Protein AF-A0A392R936-F1 (afdb_monomer_lite)

Sequence (62 aa):
DDTAFEKQSALFALAVSDIVLINMWCHDIGREQAANKPLLKTVFQVMMRLFSPRKTTMLFVI

Structure (mmCIF, N/CA/C/O backbone):
data_AF-A0A392R936-F1
#
_entry.id   AF-A0A392R936-F1
#
loop_
_atom_site.group_PDB
_atom_site.id
_atom_site.type_symbol
_atom_site.label_atom_id
_atom_site.label_alt_id
_atom_site.label_comp_id
_atom_site.label_asym_id
_atom_site.label_entity_id
_atom_site.label_seq_id
_atom_site.pdbx_PDB_ins_code
_atom_site.Cartn_x
_atom_site.Cartn_y
_atom_site.Cartn_z
_atom_site.occupancy
_atom_site.B_iso_or_equiv
_atom_site.auth_seq_id
_atom_site.auth_comp_id
_atom_site.auth_asym_id
_atom_site.auth_atom_id
_atom_site.pdbx_PDB_model_num
ATOM 1 N N . ASP A 1 1 ? 15.001 10.117 7.106 1.00 68.69 1 ASP A N 1
ATOM 2 C CA . ASP A 1 1 ? 14.604 8.907 6.366 1.00 68.69 1 ASP A CA 1
ATOM 3 C C . ASP A 1 1 ? 13.691 9.393 5.263 1.00 68.69 1 ASP A C 1
ATOM 5 O O . ASP A 1 1 ? 12.587 9.841 5.557 1.00 68.69 1 ASP A O 1
ATOM 9 N N . ASP A 1 2 ? 14.193 9.420 4.035 1.00 80.31 2 ASP A N 1
ATOM 10 C CA . ASP A 1 2 ? 13.536 10.095 2.906 1.00 80.31 2 ASP 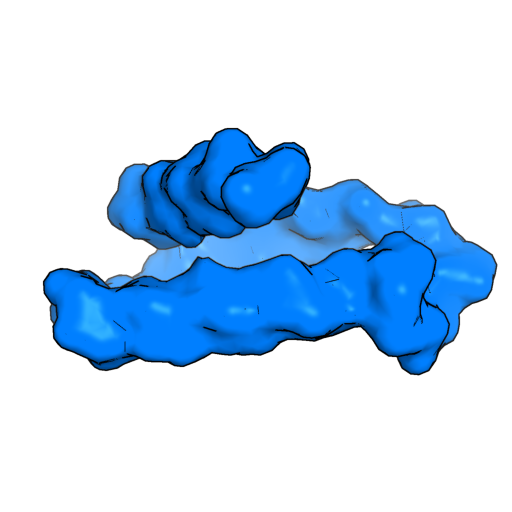A CA 1
ATOM 11 C C . ASP A 1 2 ? 12.209 9.419 2.508 1.00 80.31 2 ASP A C 1
ATOM 13 O O . ASP A 1 2 ? 11.409 9.982 1.773 1.00 80.31 2 ASP A O 1
ATOM 17 N N . THR A 1 3 ? 11.920 8.251 3.092 1.00 90.31 3 THR A N 1
ATOM 18 C CA . THR A 1 3 ? 10.680 7.477 2.915 1.00 90.31 3 THR A CA 1
ATOM 19 C C . THR A 1 3 ? 9.615 7.746 3.988 1.00 90.31 3 THR A C 1
ATOM 21 O O . THR A 1 3 ? 8.565 7.099 4.010 1.00 90.31 3 THR A O 1
ATOM 24 N N . ALA A 1 4 ? 9.857 8.676 4.921 1.00 94.00 4 ALA A N 1
ATOM 25 C CA . ALA A 1 4 ? 8.939 8.937 6.035 1.00 94.00 4 ALA A CA 1
ATOM 26 C C . ALA A 1 4 ? 7.542 9.367 5.558 1.00 94.00 4 ALA A C 1
ATOM 28 O O . ALA A 1 4 ? 6.537 8.869 6.070 1.00 94.00 4 ALA A O 1
ATOM 29 N N . PHE A 1 5 ? 7.482 10.237 4.547 1.00 95.31 5 PHE A N 1
ATOM 30 C CA . PHE A 1 5 ? 6.221 10.718 3.987 1.00 95.31 5 PHE A CA 1
ATOM 31 C C . PHE A 1 5 ? 5.414 9.590 3.328 1.00 95.31 5 PHE A C 1
ATOM 33 O O . PHE A 1 5 ? 4.212 9.477 3.559 1.00 95.31 5 PHE A O 1
ATOM 40 N N . GLU A 1 6 ? 6.065 8.705 2.570 1.00 95.12 6 GLU A N 1
ATOM 41 C CA . GLU A 1 6 ? 5.420 7.556 1.918 1.00 95.12 6 GLU A CA 1
ATOM 42 C C . GLU A 1 6 ? 4.822 6.592 2.950 1.00 95.12 6 GLU A C 1
ATOM 44 O O . GLU A 1 6 ? 3.665 6.188 2.843 1.00 95.12 6 GLU A O 1
ATOM 49 N N . LYS A 1 7 ? 5.578 6.280 4.011 1.00 95.38 7 LYS A N 1
ATOM 50 C CA . LYS A 1 7 ? 5.115 5.417 5.110 1.00 95.38 7 LYS A CA 1
ATOM 51 C C . LYS A 1 7 ? 3.907 6.019 5.831 1.00 95.38 7 LYS A C 1
ATOM 53 O O . LYS A 1 7 ? 2.936 5.312 6.094 1.00 95.38 7 LYS A O 1
ATOM 58 N N . GLN A 1 8 ? 3.961 7.311 6.155 1.00 95.69 8 GLN A N 1
ATOM 59 C CA . GLN A 1 8 ? 2.893 8.001 6.883 1.00 95.69 8 GLN A CA 1
ATOM 60 C C . GLN A 1 8 ? 1.629 8.167 6.038 1.00 95.69 8 GLN A C 1
ATOM 62 O O . GLN A 1 8 ? 0.533 7.898 6.526 1.00 95.69 8 GLN A O 1
ATOM 67 N N . SER A 1 9 ? 1.773 8.561 4.772 1.00 96.94 9 SER A N 1
ATOM 68 C CA . SER A 1 9 ? 0.640 8.734 3.858 1.00 96.94 9 SER A CA 1
ATOM 69 C C . SER A 1 9 ? -0.045 7.403 3.529 1.00 96.94 9 SER A C 1
ATOM 71 O O . SER A 1 9 ? -1.272 7.328 3.593 1.00 96.94 9 SER A O 1
ATOM 73 N N . ALA A 1 10 ? 0.714 6.327 3.286 1.00 96.31 10 ALA A N 1
ATOM 74 C CA . ALA A 1 10 ? 0.155 4.991 3.075 1.00 96.31 10 ALA A CA 1
ATOM 75 C C . ALA A 1 10 ? -0.560 4.450 4.325 1.00 96.31 10 ALA A C 1
ATOM 77 O O . ALA A 1 10 ? -1.649 3.880 4.222 1.00 96.31 10 ALA A O 1
ATOM 78 N N . LEU A 1 11 ? 0.018 4.662 5.514 1.00 95.50 11 LEU A N 1
ATOM 79 C CA . LEU A 1 11 ? -0.619 4.280 6.775 1.00 95.50 11 LEU A CA 1
ATOM 80 C C . LEU A 1 11 ? -1.915 5.058 7.010 1.00 95.50 11 LEU A C 1
ATOM 82 O O . LEU A 1 11 ? -2.920 4.461 7.389 1.00 95.50 11 LEU A O 1
ATOM 86 N N . PHE A 1 12 ? -1.903 6.369 6.761 1.00 95.44 12 PHE A N 1
ATOM 87 C CA . PHE A 1 12 ? -3.093 7.207 6.862 1.00 95.44 12 PHE A CA 1
ATOM 88 C C . PHE A 1 12 ? -4.195 6.717 5.917 1.00 95.44 12 PHE A C 1
ATOM 90 O O . PHE A 1 12 ? -5.315 6.488 6.368 1.00 95.44 12 PHE A O 1
ATOM 97 N N . ALA A 1 13 ? -3.870 6.465 4.644 1.00 95.44 13 ALA A N 1
ATOM 98 C CA . ALA A 1 13 ? -4.823 5.967 3.654 1.00 95.44 13 ALA A CA 1
ATOM 99 C C . ALA A 1 13 ? -5.476 4.639 4.080 1.00 95.44 13 ALA A C 1
ATOM 101 O O . ALA A 1 13 ? -6.698 4.500 3.984 1.00 95.44 13 ALA A O 1
ATOM 102 N N . LEU A 1 14 ? -4.687 3.691 4.601 1.00 93.56 14 LEU A N 1
ATOM 103 C CA . LEU A 1 14 ? -5.191 2.410 5.113 1.00 93.56 14 LEU A CA 1
ATOM 104 C C . LEU A 1 14 ? -6.014 2.551 6.397 1.00 93.56 14 LEU A C 1
ATOM 106 O O . LEU A 1 14 ? -6.946 1.778 6.603 1.00 93.56 14 LEU A O 1
ATOM 110 N N . ALA A 1 15 ? -5.692 3.518 7.257 1.00 92.44 15 ALA A N 1
ATOM 111 C CA . ALA A 1 15 ? -6.424 3.740 8.500 1.00 92.44 15 ALA A CA 1
ATOM 112 C C . ALA A 1 15 ? -7.830 4.314 8.255 1.00 92.44 15 ALA A C 1
ATOM 114 O O . ALA A 1 15 ? -8.777 3.963 8.963 1.00 92.44 15 ALA A O 1
ATOM 115 N N . VAL A 1 16 ? -7.977 5.188 7.253 1.00 93.50 16 VAL A N 1
ATOM 116 C CA . VAL A 1 16 ? -9.242 5.895 6.996 1.00 93.50 16 VAL A CA 1
ATOM 117 C C . VAL A 1 16 ? -10.160 5.164 6.015 1.00 93.50 16 VAL A C 1
ATOM 119 O O . VAL A 1 16 ? -11.380 5.246 6.161 1.00 93.50 16 VAL A O 1
ATOM 122 N N . SER A 1 17 ? -9.610 4.410 5.060 1.00 95.12 17 SER A N 1
ATOM 123 C CA . SER A 1 17 ? -10.373 3.874 3.924 1.00 95.12 17 SER A CA 1
ATOM 124 C C . SER A 1 17 ? -10.888 2.448 4.152 1.00 95.12 17 SER A C 1
ATOM 126 O O . SER A 1 17 ? -10.180 1.596 4.686 1.00 95.12 17 SER A O 1
ATOM 128 N N . ASP A 1 18 ? -12.097 2.154 3.666 1.00 94.50 18 ASP A N 1
ATOM 129 C CA . ASP A 1 18 ? -12.611 0.776 3.564 1.00 94.50 18 ASP A CA 1
ATOM 130 C C . ASP A 1 18 ? -12.048 0.026 2.351 1.00 94.50 18 ASP A C 1
ATOM 132 O O . ASP A 1 18 ? -11.926 -1.200 2.374 1.00 94.50 18 ASP A O 1
ATOM 136 N N . ILE A 1 19 ? -11.695 0.762 1.292 1.00 96.62 19 ILE A N 1
ATOM 137 C CA . ILE A 1 19 ? -11.103 0.233 0.062 1.00 96.62 19 ILE A CA 1
ATOM 138 C C . ILE A 1 19 ? -9.865 1.062 -0.277 1.00 96.62 19 ILE A C 1
ATOM 140 O O . ILE A 1 19 ? -9.946 2.286 -0.356 1.00 96.62 19 ILE A O 1
ATOM 144 N N . VAL A 1 20 ? -8.733 0.398 -0.502 1.00 96.56 20 VAL A N 1
ATOM 145 C CA . VAL A 1 20 ? -7.494 1.026 -0.977 1.00 96.56 20 VAL A CA 1
ATOM 146 C C . VAL A 1 20 ? -7.128 0.443 -2.335 1.00 96.56 20 VAL A C 1
ATOM 148 O O . VAL A 1 20 ? -7.003 -0.773 -2.488 1.00 96.56 20 VAL A O 1
ATOM 151 N N . LEU A 1 21 ? -6.959 1.326 -3.319 1.00 97.44 21 LEU A N 1
ATOM 152 C CA . LEU A 1 21 ? -6.468 0.980 -4.648 1.00 97.44 21 LEU A CA 1
ATOM 153 C C . LEU A 1 21 ? -4.939 0.950 -4.63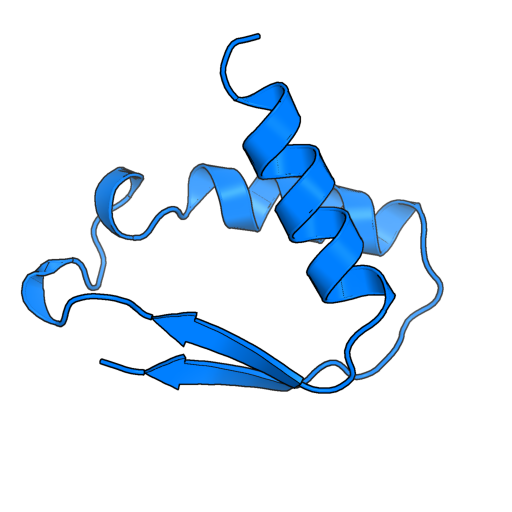8 1.00 97.44 21 LEU A C 1
ATOM 155 O O . LEU A 1 21 ? -4.303 1.921 -4.231 1.00 97.44 21 LEU A O 1
ATOM 159 N N . ILE A 1 22 ? -4.356 -0.140 -5.129 1.00 95.94 22 ILE A N 1
ATOM 160 C CA . ILE A 1 22 ? -2.916 -0.261 -5.363 1.00 95.94 22 ILE A CA 1
ATOM 161 C C . ILE A 1 22 ? -2.717 -0.376 -6.870 1.00 95.94 22 ILE A C 1
ATOM 163 O O . ILE A 1 22 ? -2.975 -1.423 -7.458 1.00 95.94 22 ILE A O 1
ATOM 167 N N . ASN A 1 23 ? -2.287 0.722 -7.488 1.00 95.56 23 ASN A N 1
ATOM 168 C CA . ASN A 1 23 ? -1.924 0.748 -8.900 1.00 95.56 23 ASN A CA 1
ATOM 169 C C . ASN A 1 23 ? -0.517 0.158 -9.068 1.00 95.56 23 ASN A C 1
ATOM 171 O O . ASN A 1 23 ? 0.443 0.704 -8.519 1.00 95.56 23 ASN A O 1
ATOM 175 N N . MET A 1 24 ? -0.393 -0.950 -9.791 1.00 96.19 24 MET A N 1
ATOM 176 C CA . MET A 1 24 ? 0.863 -1.672 -9.974 1.00 96.19 24 MET A CA 1
ATOM 177 C C . MET A 1 24 ? 1.017 -2.057 -11.435 1.00 96.19 24 MET A C 1
ATOM 179 O O . MET A 1 24 ? 0.149 -2.704 -11.992 1.00 96.19 24 MET A O 1
ATOM 183 N N . TRP A 1 25 ? 2.150 -1.736 -12.048 1.00 95.81 25 TRP A N 1
ATOM 184 C CA . TRP A 1 25 ? 2.407 -2.180 -13.411 1.00 95.81 25 TRP A CA 1
ATOM 185 C C . TRP A 1 25 ? 2.532 -3.705 -13.482 1.00 95.81 25 TRP A C 1
ATOM 187 O O . TRP A 1 25 ? 3.255 -4.311 -12.690 1.00 95.81 25 TRP A O 1
ATOM 197 N N . CYS A 1 26 ? 1.917 -4.326 -14.493 1.00 96.94 26 CYS A N 1
ATOM 198 C CA . CYS A 1 26 ? 2.013 -5.772 -14.730 1.00 96.94 26 CYS A CA 1
ATOM 199 C C . CYS A 1 26 ? 3.459 -6.315 -14.710 1.00 96.94 26 CYS A C 1
ATOM 201 O O . CYS A 1 26 ? 3.730 -7.368 -14.135 1.00 96.94 26 CYS A O 1
ATOM 203 N N . HIS A 1 27 ? 4.420 -5.574 -15.270 1.00 96.94 27 HIS A N 1
ATOM 204 C CA . HIS A 1 27 ? 5.827 -5.992 -15.315 1.00 96.94 27 HIS A CA 1
ATOM 205 C C . HIS A 1 27 ? 6.563 -5.901 -13.966 1.00 96.94 27 HIS A C 1
ATOM 207 O O . HIS A 1 27 ? 7.673 -6.425 -13.843 1.00 96.94 27 HIS A O 1
ATOM 213 N N . ASP A 1 28 ? 5.962 -5.256 -12.965 1.00 97.31 28 ASP A N 1
ATOM 214 C CA . ASP A 1 28 ? 6.506 -5.151 -11.612 1.00 97.31 28 ASP A CA 1
ATOM 215 C C . ASP A 1 28 ? 5.964 -6.221 -10.663 1.00 97.31 28 ASP A C 1
ATOM 217 O O . ASP A 1 28 ? 6.487 -6.384 -9.558 1.00 97.31 28 ASP A O 1
ATOM 221 N N . ILE A 1 29 ? 4.994 -7.028 -11.104 1.00 96.00 29 ILE A N 1
ATOM 222 C CA . ILE A 1 29 ? 4.485 -8.159 -10.329 1.00 96.00 29 ILE A CA 1
ATOM 223 C C . ILE A 1 29 ? 5.645 -9.077 -9.923 1.00 96.00 29 ILE A C 1
ATOM 225 O O . ILE A 1 29 ? 6.453 -9.530 -10.732 1.00 96.00 29 ILE A O 1
ATOM 229 N N . GLY A 1 30 ? 5.729 -9.354 -8.622 1.00 95.06 30 GLY A N 1
ATOM 230 C CA . GLY A 1 30 ? 6.757 -10.212 -8.038 1.00 95.06 30 GLY A CA 1
ATOM 231 C C . GLY A 1 30 ? 8.066 -9.499 -7.683 1.00 95.06 30 GLY A C 1
ATOM 232 O O . GLY A 1 30 ? 8.780 -10.003 -6.812 1.00 95.06 30 GLY A O 1
ATOM 233 N N . ARG A 1 31 ? 8.353 -8.313 -8.235 1.00 96.38 31 ARG A N 1
ATOM 234 C CA . ARG A 1 31 ? 9.584 -7.559 -7.939 1.00 96.38 31 ARG A CA 1
ATOM 235 C C . ARG A 1 31 ? 9.547 -6.955 -6.541 1.00 96.38 31 ARG A C 1
ATOM 237 O O . ARG A 1 31 ? 8.554 -6.363 -6.150 1.00 96.38 31 ARG A O 1
ATOM 244 N N . GLU A 1 32 ? 10.636 -7.077 -5.786 1.00 95.44 32 GLU A N 1
ATOM 245 C CA . GLU A 1 32 ? 10.661 -6.616 -4.391 1.00 95.44 32 GLU A CA 1
ATOM 246 C C . GLU A 1 32 ? 10.477 -5.100 -4.275 1.00 95.44 32 GLU A C 1
ATOM 248 O O . GLU A 1 32 ? 9.530 -4.626 -3.652 1.00 95.44 32 GLU A O 1
ATOM 253 N N . GLN A 1 33 ? 11.363 -4.343 -4.923 1.00 93.12 33 GLN A N 1
ATOM 254 C CA . GLN A 1 33 ? 11.366 -2.885 -4.826 1.00 93.12 33 GLN A CA 1
ATOM 255 C C . GLN A 1 33 ? 10.293 -2.255 -5.718 1.00 93.12 33 GLN A C 1
ATOM 257 O O . GLN A 1 33 ? 9.531 -1.419 -5.252 1.00 93.12 33 GLN A O 1
ATOM 262 N N . ALA A 1 34 ? 10.174 -2.701 -6.974 1.00 93.56 34 ALA A N 1
ATOM 263 C CA . ALA A 1 34 ? 9.259 -2.078 -7.932 1.00 93.56 34 ALA A CA 1
ATOM 264 C C . ALA A 1 34 ? 7.771 -2.292 -7.587 1.00 93.56 34 ALA A C 1
ATOM 266 O O . ALA A 1 34 ? 6.955 -1.407 -7.815 1.00 93.56 34 ALA A O 1
ATOM 267 N N . ALA A 1 35 ? 7.417 -3.411 -6.940 1.00 95.00 35 ALA A N 1
ATOM 268 C CA . ALA A 1 35 ? 6.064 -3.627 -6.417 1.00 95.00 35 ALA A CA 1
ATOM 269 C C . ALA A 1 35 ? 5.815 -2.962 -5.047 1.00 95.00 35 ALA A C 1
ATOM 271 O O . ALA A 1 35 ? 4.778 -3.211 -4.431 1.00 95.00 35 ALA A O 1
ATOM 272 N N . ASN A 1 36 ? 6.762 -2.171 -4.527 1.00 95.19 36 ASN A N 1
ATOM 273 C CA . ASN A 1 36 ? 6.691 -1.516 -3.217 1.00 95.19 36 ASN A CA 1
ATOM 274 C C . ASN A 1 36 ? 6.454 -2.475 -2.029 1.00 95.19 36 ASN A C 1
ATOM 276 O O . ASN A 1 36 ? 5.861 -2.093 -1.014 1.00 95.19 36 ASN A O 1
ATOM 280 N N . LYS A 1 37 ? 6.946 -3.724 -2.100 1.00 95.56 37 LYS A N 1
ATOM 281 C CA . LYS A 1 37 ? 6.760 -4.713 -1.020 1.00 95.56 37 LYS A CA 1
ATOM 282 C C . LYS A 1 37 ? 7.339 -4.265 0.332 1.00 95.56 37 LYS A C 1
ATOM 284 O O . LYS A 1 37 ? 6.645 -4.459 1.336 1.00 95.56 37 LYS A O 1
ATOM 289 N N . PRO A 1 38 ? 8.537 -3.643 0.416 1.00 95.69 38 PRO A N 1
ATOM 290 C CA . PRO A 1 38 ? 9.072 -3.173 1.694 1.00 95.69 38 PRO A CA 1
ATOM 291 C C . PRO A 1 38 ? 8.171 -2.139 2.376 1.00 95.69 38 PRO A C 1
ATOM 293 O O . PRO A 1 38 ? 7.927 -2.244 3.578 1.00 95.69 38 PRO A O 1
ATOM 296 N N . LEU A 1 39 ? 7.624 -1.192 1.605 1.00 95.12 39 LEU A N 1
ATOM 297 C CA . LEU A 1 39 ? 6.703 -0.175 2.112 1.00 95.12 39 LEU A CA 1
ATOM 298 C C . LEU A 1 39 ? 5.427 -0.821 2.663 1.00 95.12 39 LEU A C 1
ATOM 300 O O . LEU A 1 39 ? 5.085 -0.605 3.826 1.00 95.12 39 LEU A O 1
ATOM 304 N N . LEU A 1 40 ? 4.765 -1.669 1.865 1.00 95.25 40 LEU A N 1
ATOM 305 C CA . LEU A 1 40 ? 3.537 -2.360 2.276 1.00 95.25 40 LEU A CA 1
ATOM 306 C C . LEU A 1 40 ? 3.759 -3.215 3.530 1.00 95.25 40 LEU A C 1
ATOM 308 O O . LEU A 1 40 ? 2.940 -3.192 4.449 1.00 95.25 40 LEU A O 1
ATOM 312 N N . LYS A 1 41 ? 4.901 -3.907 3.622 1.00 95.69 41 LYS A N 1
ATOM 313 C CA . LYS A 1 41 ? 5.276 -4.689 4.806 1.00 95.69 41 LYS A CA 1
ATOM 314 C C . LYS A 1 41 ? 5.358 -3.818 6.058 1.00 95.69 41 LYS A C 1
ATOM 316 O O . LYS A 1 41 ? 4.767 -4.175 7.077 1.00 95.69 41 LYS A O 1
ATOM 321 N N . THR A 1 42 ? 6.073 -2.693 6.001 1.00 95.25 42 THR A N 1
ATOM 322 C CA . THR A 1 42 ? 6.177 -1.770 7.140 1.00 95.25 42 THR A CA 1
ATOM 323 C C . THR A 1 42 ? 4.808 -1.226 7.532 1.00 95.25 42 THR A C 1
ATOM 325 O O . THR A 1 42 ? 4.463 -1.224 8.713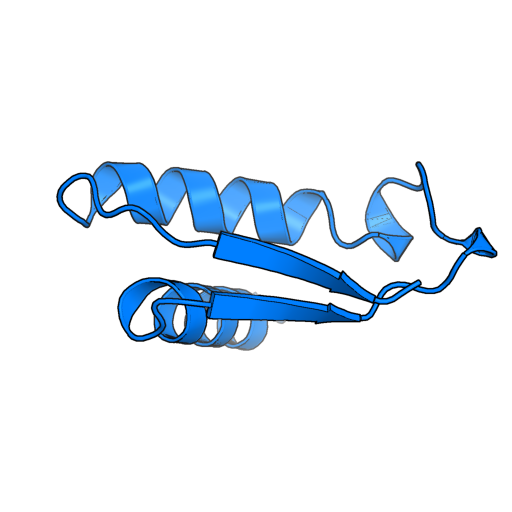 1.00 95.25 42 THR A O 1
ATOM 328 N N . VAL A 1 43 ? 4.005 -0.811 6.554 1.00 94.62 43 VAL A N 1
ATOM 329 C CA . VAL A 1 43 ? 2.704 -0.195 6.815 1.00 94.62 43 VAL A CA 1
ATOM 330 C C . VAL A 1 43 ? 1.717 -1.197 7.423 1.00 94.62 43 VAL A C 1
ATOM 332 O O . VAL A 1 43 ? 1.074 -0.864 8.417 1.00 94.62 43 VAL A O 1
ATOM 335 N N . PHE A 1 44 ? 1.645 -2.441 6.935 1.00 94.06 44 PHE A N 1
ATOM 336 C CA . PHE A 1 44 ? 0.787 -3.472 7.538 1.00 94.06 44 PHE A CA 1
ATOM 337 C C . PHE A 1 44 ? 1.230 -3.856 8.950 1.00 94.06 44 PHE A C 1
ATOM 339 O O . PHE A 1 44 ? 0.389 -4.010 9.834 1.00 94.06 44 PHE A O 1
ATOM 346 N N . GLN A 1 45 ? 2.541 -3.951 9.198 1.00 94.56 45 GLN A N 1
ATOM 347 C CA . GLN A 1 45 ? 3.059 -4.208 10.545 1.00 94.56 45 GLN A CA 1
ATOM 348 C C . GLN A 1 45 ? 2.660 -3.107 11.532 1.00 94.56 45 GLN A C 1
ATOM 3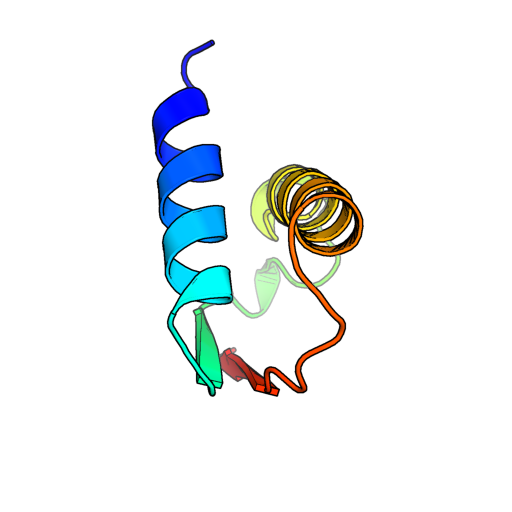50 O O . GLN A 1 45 ? 2.296 -3.406 12.668 1.00 94.56 45 GLN A O 1
ATOM 355 N N . VAL A 1 46 ? 2.727 -1.842 11.114 1.00 94.62 46 VAL A N 1
ATOM 356 C CA . VAL A 1 46 ? 2.314 -0.710 11.952 1.00 94.62 46 VAL A CA 1
ATOM 357 C C . VAL A 1 46 ? 0.795 -0.682 12.117 1.00 94.62 46 VAL A C 1
ATOM 359 O O . VAL A 1 46 ? 0.316 -0.488 13.233 1.00 94.62 46 VAL A O 1
ATOM 362 N N . MET A 1 47 ? 0.036 -0.951 11.053 1.00 92.69 47 MET A N 1
ATOM 363 C CA . MET A 1 47 ? -1.426 -0.985 11.091 1.00 92.69 47 MET A CA 1
ATOM 364 C C . MET A 1 47 ? -1.943 -2.013 12.105 1.00 92.69 47 MET A C 1
ATOM 366 O O . MET A 1 47 ? -2.750 -1.662 12.962 1.00 92.69 47 MET A O 1
ATOM 370 N N . MET A 1 48 ? -1.394 -3.234 12.093 1.00 90.38 48 MET A N 1
ATOM 371 C CA . MET A 1 48 ? -1.747 -4.293 13.050 1.00 90.38 48 MET A CA 1
ATOM 372 C C . MET A 1 48 ? -1.375 -3.968 14.503 1.00 90.38 48 MET A C 1
ATOM 374 O O . MET A 1 48 ? -1.951 -4.544 15.422 1.00 90.38 48 MET A O 1
ATOM 378 N N . ARG A 1 49 ? -0.382 -3.098 14.723 1.00 93.00 49 ARG A N 1
ATOM 379 C CA . ARG A 1 49 ? 0.053 -2.689 16.068 1.00 93.00 49 ARG A CA 1
ATOM 380 C C . ARG A 1 49 ? -0.767 -1.531 16.628 1.00 93.00 49 ARG A C 1
ATOM 382 O O . ARG A 1 49 ? -0.946 -1.469 17.838 1.00 93.00 49 ARG A O 1
ATOM 389 N N . LEU A 1 50 ? -1.197 -0.599 15.775 1.00 90.94 50 LEU A N 1
ATOM 390 C CA . LEU A 1 50 ? -1.841 0.648 16.198 1.00 90.94 50 LEU A CA 1
ATOM 391 C C . LEU A 1 50 ? -3.369 0.599 16.152 1.00 90.94 50 LEU A C 1
ATOM 393 O O . LEU A 1 50 ? -4.013 1.266 16.959 1.00 90.94 50 LEU A O 1
ATOM 397 N N . PHE A 1 51 ? -3.955 -0.152 15.219 1.00 88.12 51 PHE A N 1
ATOM 398 C CA . PHE A 1 51 ? -5.397 -0.143 14.990 1.00 88.12 51 PHE A CA 1
ATOM 399 C C . PHE A 1 51 ? -6.033 -1.480 15.361 1.00 88.12 51 PHE A C 1
ATOM 401 O O . PHE A 1 51 ? -5.438 -2.547 15.221 1.00 88.12 51 PHE A O 1
ATOM 408 N N . SER A 1 52 ? -7.284 -1.418 15.819 1.00 87.56 52 SER A N 1
ATOM 409 C CA . SER A 1 52 ? -8.093 -2.623 15.996 1.00 87.56 52 SER A CA 1
ATOM 410 C C . SER A 1 52 ? -8.370 -3.281 14.638 1.00 87.56 52 SER A C 1
ATOM 412 O O . SER A 1 52 ? -8.461 -2.570 13.633 1.00 87.56 52 SER A O 1
ATOM 414 N N . PRO A 1 53 ? -8.543 -4.615 14.583 1.00 83.00 53 PRO A N 1
ATOM 415 C CA . PRO A 1 53 ? -8.830 -5.309 13.335 1.00 83.00 53 PRO A CA 1
ATOM 416 C C . PRO A 1 53 ? -10.071 -4.732 12.638 1.00 83.00 53 PRO A C 1
ATOM 418 O O . PRO A 1 53 ? -11.194 -4.866 13.122 1.00 83.00 53 PRO A O 1
ATOM 421 N N . ARG A 1 54 ? -9.861 -4.108 11.478 1.00 86.69 54 ARG A N 1
ATOM 422 C CA . ARG A 1 54 ? -10.901 -3.645 10.552 1.00 86.69 54 ARG A CA 1
ATOM 423 C C . ARG A 1 54 ? -10.703 -4.364 9.226 1.00 86.69 54 ARG A C 1
ATOM 425 O O . ARG A 1 54 ? -9.573 -4.595 8.800 1.00 86.69 54 ARG A O 1
ATOM 432 N N . LYS A 1 55 ? -11.802 -4.737 8.572 1.00 89.62 55 LYS A N 1
ATOM 433 C CA . LYS A 1 55 ? -11.738 -5.264 7.207 1.00 89.62 55 LYS A CA 1
ATOM 434 C C . LYS A 1 55 ? -11.503 -4.100 6.246 1.00 89.62 55 LYS A C 1
ATOM 436 O O . LYS A 1 55 ? -12.397 -3.282 6.070 1.00 89.62 55 LYS A O 1
ATOM 441 N N . THR A 1 56 ? -10.330 -4.067 5.625 1.00 92.06 56 THR A N 1
ATOM 442 C CA . THR A 1 56 ? -10.003 -3.155 4.522 1.00 92.06 56 THR A CA 1
ATOM 443 C C . THR A 1 56 ? -9.801 -3.981 3.257 1.00 92.06 56 THR A C 1
ATOM 445 O O . THR A 1 56 ? -9.038 -4.948 3.256 1.00 92.06 56 THR A O 1
ATOM 448 N N . THR A 1 57 ? -10.494 -3.620 2.180 1.00 96.19 57 THR A N 1
ATOM 449 C CA . THR A 1 57 ? -10.348 -4.273 0.875 1.00 96.19 57 THR A CA 1
ATOM 450 C C . THR A 1 57 ? -9.188 -3.635 0.125 1.00 96.19 57 THR A C 1
ATOM 452 O O . THR A 1 57 ? -9.173 -2.428 -0.097 1.00 96.19 57 THR A O 1
ATOM 455 N N . MET A 1 58 ? -8.216 -4.440 -0.289 1.00 95.38 58 MET A N 1
ATOM 456 C CA . MET A 1 58 ? -7.135 -3.991 -1.163 1.00 95.38 58 MET A CA 1
ATOM 457 C C . MET A 1 58 ? -7.447 -4.425 -2.589 1.00 95.38 58 MET A C 1
ATOM 459 O O . MET A 1 58 ? -7.531 -5.622 -2.860 1.00 95.38 58 MET A O 1
ATOM 463 N N . LEU A 1 59 ? -7.634 -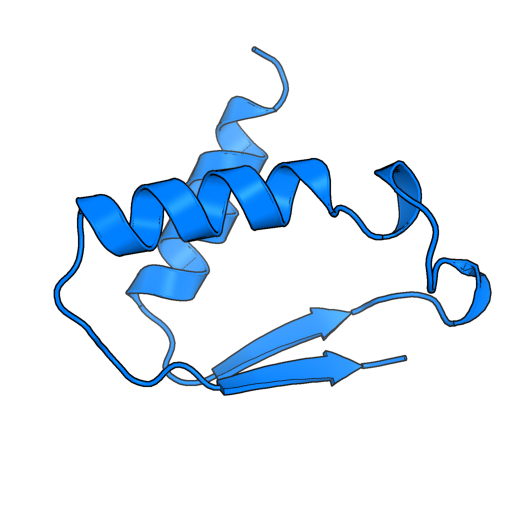3.459 -3.485 1.00 97.75 59 LEU A N 1
ATOM 464 C CA . LEU A 1 59 ? -7.888 -3.719 -4.897 1.00 97.75 59 LEU A CA 1
ATOM 465 C C . LEU A 1 59 ? -6.641 -3.359 -5.703 1.00 97.75 59 LEU A C 1
ATOM 467 O O . LEU A 1 59 ? -6.2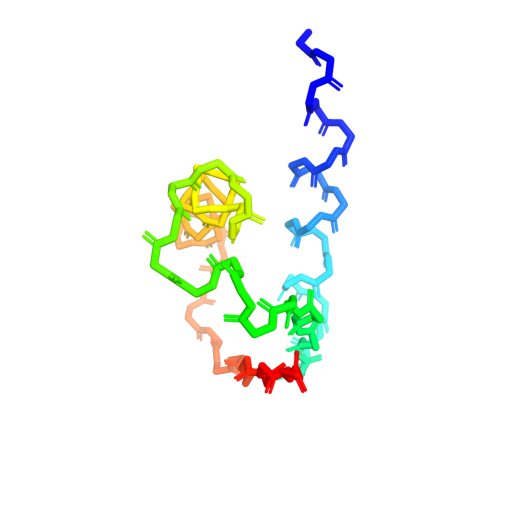49 -2.196 -5.784 1.00 97.75 59 LEU A O 1
ATOM 471 N N . PHE A 1 60 ? -6.020 -4.378 -6.288 1.00 96.06 60 PHE A N 1
ATOM 472 C CA . PHE A 1 60 ? -4.867 -4.216 -7.164 1.00 96.06 60 PHE A CA 1
ATOM 473 C C . PHE A 1 60 ? -5.350 -3.933 -8.586 1.00 96.06 60 PHE A C 1
ATOM 475 O O . PHE A 1 60 ? -6.074 -4.742 -9.167 1.00 96.06 60 PHE A O 1
ATOM 482 N N . VAL A 1 61 ? -4.954 -2.781 -9.120 1.00 97.56 61 VAL A N 1
ATOM 483 C CA . VAL A 1 61 ? -5.160 -2.405 -10.522 1.00 97.56 61 VAL A CA 1
ATOM 484 C C . VAL A 1 61 ? -3.841 -2.666 -11.243 1.00 97.56 61 VAL A C 1
ATOM 486 O O . VAL A 1 61 ? -2.816 -2.135 -10.814 1.00 97.56 61 VAL A O 1
ATOM 489 N N . ILE A 1 62 ? -3.877 -3.532 -12.260 1.00 95.56 62 ILE A N 1
ATOM 490 C CA . ILE A 1 62 ? -2.705 -4.064 -12.976 1.00 95.56 62 ILE A CA 1
ATOM 491 C C . ILE A 1 62 ? -2.584 -3.469 -14.378 1.00 95.56 62 ILE A C 1
ATOM 493 O O . ILE A 1 62 ? -3.641 -3.393 -15.045 1.00 95.56 62 ILE A O 1
#

Organism: NCBI:txid97028

Radius of gyration: 11.96 Å; chains: 1; bounding box: 27×21×32 Å

InterPro domains:
  IPR008803 RHD3/Sey1 [PTHR45923] (1-62)
  IPR030386 GB1/RHD3-type guanine nucleotide-binding (G) domain [PS51715] (1-62)

Secondary structure (DSSP, 8-state):
-TTHHHHHHHHHHHHH-SEEEEE--GGGTT-TTTTTHHHHHHHHHHHHHHS-----EEEEE-

Foldseek 3Di:
DVCPCVLVVVLVCQVPAQEDEQEADPVCVPPCPRSPVVSVVSSVVVCPVPDDDDRHHYHYDD

pLDDT: mean 93.74, std 4.59, range [68.69, 97.75]